Protein AF-A0A6P5RXN8-F1 (afdb_monomer_lite)

InterPro domains:
  IPR004320 Protein BPS1, chloroplastic [PF03087] (44-150)

Radius of gyration: 24.22 Å; chains: 1; bounding box: 64×30×87 Å

Sequence (156 aa):
MAFHTRSNSFPSRPHPIVQEVDEHLCRWRSSEATCTSSTSISHKLTGLQDLHNYVDRLLQLPLTQQGLAQEQNEKSTNELLDGSLRLLDVCSSTKDALLQTKECVQDLQSIMRRRRGGESEALTTEVRKYLTSRKMVKKAIHKDMVNLKVSSFSSP

Organism: Prunus avium (NCBI:txid42229)

Structure (mmCIF, N/CA/C/O backbone):
data_AF-A0A6P5RXN8-F1
#
_entry.id   AF-A0A6P5RXN8-F1
#
loop_
_atom_site.group_PDB
_atom_site.id
_atom_site.type_symbol
_atom_site.label_atom_id
_atom_site.label_alt_id
_atom_site.label_comp_id
_atom_site.label_asym_id
_atom_site.label_entity_id
_atom_site.label_seq_id
_atom_site.pdbx_PDB_ins_code
_atom_site.Cartn_x
_atom_site.Cartn_y
_atom_site.Cartn_z
_atom_site.occupancy
_atom_site.B_iso_or_equiv
_atom_site.auth_seq_id
_atom_site.auth_comp_id
_atom_site.auth_asym_id
_atom_site.auth_atom_id
_atom_site.pdbx_PDB_model_num
ATOM 1 N N . MET A 1 1 ? -45.090 -12.481 51.548 1.00 46.84 1 MET A N 1
ATOM 2 C CA . MET A 1 1 ? -44.062 -13.210 50.774 1.00 46.84 1 MET A CA 1
ATOM 3 C C . MET A 1 1 ? -43.774 -12.394 49.526 1.00 46.84 1 MET A C 1
ATOM 5 O O . MET A 1 1 ? -44.687 -12.191 48.739 1.00 46.84 1 MET A O 1
ATOM 9 N N . ALA A 1 2 ? -42.578 -11.815 49.417 1.00 53.47 2 ALA A N 1
ATOM 10 C CA . ALA A 1 2 ? -42.212 -10.954 48.295 1.00 53.47 2 ALA A CA 1
ATOM 11 C C . ALA A 1 2 ? -41.718 -11.821 47.129 1.00 53.47 2 ALA A C 1
ATOM 13 O O . ALA A 1 2 ? -40.745 -12.559 47.275 1.00 53.47 2 ALA A O 1
ATOM 14 N N . PHE A 1 3 ? -42.413 -11.768 45.994 1.00 50.91 3 PHE A N 1
ATOM 15 C CA . PHE A 1 3 ? -42.011 -12.480 44.785 1.00 50.91 3 PHE A CA 1
ATOM 16 C C . PHE A 1 3 ? -40.863 -11.723 44.117 1.00 50.91 3 PHE A C 1
ATOM 18 O O . PHE A 1 3 ? -41.038 -10.609 43.631 1.00 50.91 3 PHE A O 1
ATOM 25 N N . HIS A 1 4 ? -39.676 -12.327 44.114 1.00 57.19 4 HIS A N 1
ATOM 26 C CA . HIS A 1 4 ? -38.519 -11.801 43.402 1.00 57.19 4 HIS A CA 1
ATOM 27 C C . HIS A 1 4 ? -38.575 -12.298 41.954 1.00 57.19 4 HIS A C 1
ATOM 29 O O . HIS A 1 4 ? -38.151 -13.412 41.644 1.00 57.19 4 HIS A O 1
ATOM 35 N N . THR A 1 5 ? -39.121 -11.483 41.055 1.00 59.44 5 THR A N 1
ATOM 36 C CA . THR A 1 5 ? -39.083 -11.762 39.617 1.00 59.44 5 THR A CA 1
ATOM 37 C C . THR A 1 5 ? -37.644 -11.585 39.133 1.00 59.44 5 THR A C 1
ATOM 39 O O . THR A 1 5 ? -37.145 -10.464 39.043 1.00 59.44 5 THR A O 1
ATOM 42 N N . ARG A 1 6 ? -36.933 -12.689 38.877 1.00 62.69 6 ARG A N 1
ATOM 43 C CA . ARG A 1 6 ? -35.614 -12.661 38.231 1.00 62.69 6 ARG A CA 1
ATOM 44 C C . ARG A 1 6 ? -35.810 -12.508 36.725 1.00 62.69 6 ARG A C 1
ATOM 46 O O . ARG A 1 6 ? -36.408 -13.369 36.089 1.00 62.69 6 ARG A O 1
ATOM 53 N N . SER A 1 7 ? -35.332 -11.394 36.176 1.00 63.97 7 SER A N 1
ATOM 54 C CA . SER A 1 7 ? -35.339 -11.144 34.736 1.00 63.97 7 SER A CA 1
ATOM 55 C C . SER A 1 7 ? -34.273 -12.014 34.066 1.00 63.97 7 SER A C 1
ATOM 57 O O . SER A 1 7 ? -33.097 -11.918 34.409 1.00 63.97 7 SER A O 1
ATOM 59 N N . ASN A 1 8 ? -34.679 -12.875 33.134 1.00 53.56 8 ASN A N 1
ATOM 60 C CA . ASN A 1 8 ? -33.760 -13.642 32.295 1.00 53.56 8 ASN A CA 1
ATOM 61 C C . ASN A 1 8 ? -33.406 -12.792 31.069 1.00 53.56 8 ASN A C 1
ATOM 63 O O . ASN A 1 8 ? -34.133 -12.789 30.077 1.00 53.56 8 ASN A O 1
ATOM 67 N N . SER A 1 9 ? -32.304 -12.047 31.132 1.00 65.00 9 SER A N 1
ATOM 68 C CA . SER A 1 9 ? -31.738 -11.396 29.950 1.00 65.00 9 SER A CA 1
ATOM 69 C C . SER A 1 9 ? -31.135 -12.457 29.027 1.00 65.00 9 SER A C 1
ATOM 71 O O . SER A 1 9 ? -30.185 -13.141 29.408 1.00 65.00 9 SER A O 1
ATOM 73 N N . PHE A 1 10 ? -31.676 -12.591 27.817 1.00 58.19 10 PHE A N 1
ATOM 74 C CA . PHE A 1 10 ? -31.009 -13.323 26.740 1.00 58.19 10 PHE A CA 1
ATOM 75 C C . PHE A 1 10 ? -29.665 -12.653 26.403 1.00 58.19 10 PHE A C 1
ATOM 77 O O . PHE A 1 10 ? -29.563 -11.428 26.527 1.00 58.19 10 PHE A O 1
ATOM 84 N N . PRO A 1 11 ? -28.641 -13.415 25.972 1.00 60.03 11 PRO A N 1
ATOM 85 C CA . PRO A 1 11 ? -27.401 -12.820 25.489 1.00 60.03 11 PRO A CA 1
ATOM 86 C C . PRO A 1 11 ? -27.715 -11.822 24.370 1.00 60.03 11 PRO A C 1
ATOM 88 O O . PRO A 1 11 ? -28.513 -12.105 23.471 1.00 60.03 11 PRO A O 1
ATOM 91 N N . SER A 1 12 ? -27.120 -10.633 24.454 1.00 64.94 12 SER A N 1
ATOM 92 C CA . SER A 1 12 ? -27.276 -9.595 23.442 1.00 64.94 12 SER A CA 1
ATOM 93 C C . SER A 1 12 ? -26.777 -10.113 22.095 1.00 64.94 12 SER A C 1
ATOM 95 O O . SER A 1 12 ? -25.686 -10.673 21.982 1.00 64.94 12 SER A O 1
ATOM 97 N N . ARG A 1 13 ? -27.593 -9.941 21.051 1.00 66.94 13 ARG A N 1
ATOM 98 C CA . ARG A 1 13 ? -27.182 -10.273 19.686 1.00 66.94 13 ARG A CA 1
ATOM 99 C C . ARG A 1 13 ? -26.022 -9.342 19.299 1.00 66.94 13 ARG A C 1
ATOM 101 O O . ARG A 1 13 ? -26.165 -8.132 19.493 1.00 66.94 13 ARG A O 1
ATOM 108 N N . PRO A 1 14 ? -24.897 -9.860 18.776 1.00 68.69 14 PRO A N 1
ATOM 109 C CA . PRO A 1 14 ? -23.796 -9.013 18.338 1.00 68.69 14 PRO A CA 1
ATOM 110 C C . PRO A 1 14 ? -24.273 -8.044 17.252 1.00 68.69 14 PRO A C 1
ATOM 112 O O . PRO A 1 14 ? -25.161 -8.367 16.457 1.00 68.69 14 PRO A O 1
ATOM 115 N N . HIS A 1 15 ? -23.707 -6.837 17.250 1.00 73.00 15 HIS A N 1
ATOM 116 C CA . HIS A 1 15 ? -24.066 -5.809 16.278 1.00 73.00 15 HIS A CA 1
ATOM 117 C C . HIS A 1 15 ? -23.756 -6.311 14.852 1.00 73.00 15 HIS A C 1
ATOM 119 O O . HIS A 1 15 ? -22.671 -6.862 14.656 1.00 73.00 15 HIS A O 1
ATOM 125 N N . PRO A 1 16 ? -24.636 -6.096 13.851 1.00 80.75 16 PRO A N 1
ATOM 126 C CA . PRO A 1 16 ? -24.452 -6.607 12.484 1.00 80.75 16 PRO A CA 1
ATOM 127 C C . PRO A 1 16 ? -23.080 -6.289 11.874 1.00 80.75 16 PRO A C 1
ATOM 129 O O . PRO A 1 16 ? -22.480 -7.121 11.208 1.00 80.75 16 PRO A O 1
ATOM 132 N N . ILE A 1 17 ? -22.534 -5.115 12.197 1.00 82.81 17 ILE A N 1
ATOM 133 C CA . ILE A 1 17 ? -21.208 -4.684 11.737 1.00 82.81 17 ILE A CA 1
ATOM 134 C C . ILE A 1 17 ? -20.056 -5.598 12.186 1.00 82.81 17 ILE A C 1
ATOM 136 O O . ILE A 1 17 ? -19.058 -5.716 11.487 1.00 82.81 17 ILE A O 1
ATOM 140 N N . VAL A 1 18 ? -20.171 -6.244 13.351 1.00 82.75 18 VAL A N 1
ATOM 141 C CA . VAL A 1 18 ? -19.133 -7.148 13.869 1.00 82.75 18 VAL A CA 1
ATOM 142 C C . VAL A 1 18 ? -19.072 -8.398 12.996 1.00 82.75 18 VAL A C 1
ATOM 144 O O . VAL A 1 18 ? -17.988 -8.880 12.682 1.00 82.75 18 VAL A O 1
ATOM 147 N N . GLN A 1 19 ? -20.238 -8.874 12.555 1.00 84.12 19 GLN A N 1
ATOM 148 C CA . GLN A 1 19 ? -20.338 -9.982 11.615 1.00 84.12 19 GLN A CA 1
ATOM 149 C C . GLN A 1 19 ? -19.764 -9.596 10.242 1.00 84.12 19 GLN A C 1
ATOM 151 O O . GLN A 1 19 ? -19.002 -10.365 9.667 1.00 84.12 19 GLN A O 1
ATOM 156 N N . GLU A 1 20 ? -20.057 -8.391 9.743 1.00 84.44 20 GLU A N 1
ATOM 157 C CA . GLU A 1 20 ? -19.497 -7.899 8.473 1.00 84.44 20 GLU A CA 1
ATOM 158 C C . GLU A 1 20 ? -17.963 -7.807 8.507 1.00 84.44 20 GLU A C 1
ATOM 160 O O . GLU A 1 20 ? -17.297 -8.242 7.565 1.00 84.44 20 GLU A O 1
ATOM 165 N N . VAL A 1 21 ? -17.384 -7.288 9.598 1.00 84.88 21 VAL A N 1
ATOM 166 C CA . VAL A 1 21 ? -15.923 -7.223 9.776 1.00 84.88 21 VAL A CA 1
ATOM 167 C C . VAL A 1 21 ? -15.306 -8.622 9.720 1.00 84.88 21 VAL A C 1
ATOM 169 O O . VAL A 1 21 ? -14.323 -8.822 9.004 1.00 84.88 21 VAL A O 1
ATOM 172 N N . ASP A 1 22 ? -15.888 -9.593 10.427 1.00 84.38 22 ASP A N 1
ATOM 173 C CA . ASP A 1 22 ? -15.382 -10.969 10.470 1.00 84.38 22 ASP A CA 1
ATOM 174 C C . ASP A 1 22 ? -15.475 -11.670 9.103 1.00 84.38 22 ASP A C 1
ATOM 176 O O . ASP A 1 22 ? -14.508 -12.274 8.627 1.00 84.38 22 ASP A O 1
ATOM 180 N N . GLU A 1 23 ? -16.599 -11.509 8.400 1.00 86.31 23 GLU A N 1
ATOM 181 C CA . GLU A 1 23 ? -16.789 -12.039 7.047 1.00 86.31 23 GLU A CA 1
ATOM 182 C C . GLU A 1 23 ? -15.764 -11.464 6.056 1.00 86.31 23 GLU A C 1
ATOM 184 O O . GLU A 1 23 ? -15.188 -12.199 5.241 1.00 86.31 23 GLU A O 1
ATOM 189 N N . HIS A 1 24 ? -15.498 -10.157 6.125 1.00 82.94 24 HIS A N 1
ATOM 190 C CA . HIS A 1 24 ? -14.518 -9.494 5.267 1.00 82.94 24 HIS A CA 1
ATOM 191 C C . HIS A 1 24 ? -13.075 -9.879 5.612 1.00 82.94 24 HIS A C 1
ATOM 193 O O . HIS A 1 24 ? -12.265 -10.087 4.702 1.00 82.94 24 HIS A O 1
ATOM 199 N N . LEU A 1 25 ? -12.765 -10.057 6.896 1.00 83.56 25 LEU A N 1
ATOM 200 C CA . LEU A 1 25 ? -11.470 -10.546 7.360 1.00 83.56 25 LEU A CA 1
ATOM 201 C C . LEU A 1 25 ? -11.209 -11.980 6.875 1.00 83.56 25 LEU A C 1
ATOM 203 O O . LEU A 1 25 ? -10.134 -12.275 6.340 1.00 83.56 25 LEU A O 1
ATOM 207 N N . CYS A 1 26 ? -12.210 -12.857 6.982 1.00 82.19 26 CYS A N 1
ATOM 208 C CA . CYS A 1 26 ? -12.144 -14.227 6.479 1.00 82.19 26 CYS A CA 1
ATOM 209 C C . CYS A 1 26 ? -11.961 -14.259 4.958 1.00 82.19 26 CYS A C 1
ATOM 211 O O . CYS A 1 26 ? -11.060 -14.932 4.457 1.00 82.19 26 CYS A O 1
ATOM 213 N N . ARG A 1 27 ? -12.749 -13.474 4.211 1.00 82.38 27 ARG A N 1
ATOM 214 C CA . ARG A 1 27 ? -12.636 -13.366 2.748 1.00 82.38 27 ARG A CA 1
ATOM 215 C C . ARG A 1 27 ? -11.250 -12.895 2.313 1.00 82.38 27 ARG A C 1
ATOM 217 O O . ARG A 1 27 ? -10.671 -13.466 1.386 1.00 82.38 27 ARG A O 1
ATOM 224 N N . TRP A 1 28 ? -10.716 -11.869 2.976 1.00 80.06 28 TRP A N 1
ATOM 225 C CA . TRP A 1 28 ? -9.382 -11.346 2.691 1.00 80.06 28 TRP A CA 1
ATOM 226 C C . TRP A 1 28 ? -8.304 -12.412 2.930 1.00 80.06 28 TRP A C 1
ATOM 228 O O . TRP A 1 28 ? -7.454 -12.630 2.062 1.00 80.06 28 TRP A O 1
ATOM 238 N N . ARG A 1 29 ? -8.402 -13.151 4.044 1.00 77.38 29 ARG A N 1
ATOM 239 C CA . ARG A 1 29 ? -7.493 -14.257 4.379 1.00 77.38 29 ARG A CA 1
ATOM 240 C C . ARG A 1 29 ? -7.582 -15.412 3.375 1.00 77.38 29 ARG A C 1
ATOM 242 O O . ARG A 1 29 ? -6.556 -15.940 2.962 1.00 77.38 29 ARG A O 1
ATOM 249 N N . SER A 1 30 ? -8.777 -15.799 2.935 1.00 73.75 30 SER A N 1
ATOM 250 C CA . SER A 1 30 ? -8.958 -16.917 1.994 1.00 73.75 30 SER A CA 1
ATOM 251 C C . SER A 1 30 ? -8.442 -16.625 0.583 1.00 73.75 30 SER A C 1
ATOM 253 O O . SER A 1 30 ? -8.025 -17.543 -0.121 1.00 73.75 30 SER A O 1
ATOM 255 N N . SER A 1 31 ? -8.396 -15.356 0.169 1.00 67.31 31 SER A N 1
ATOM 256 C CA . SER A 1 31 ? -7.885 -14.944 -1.149 1.00 67.31 31 SER A CA 1
ATOM 257 C C . SER A 1 31 ? -6.355 -15.127 -1.297 1.00 67.31 31 SER A C 1
ATOM 259 O O . SER A 1 31 ? -5.768 -14.854 -2.347 1.00 67.31 31 SER A O 1
ATOM 261 N N . GLU A 1 32 ? -5.673 -15.588 -0.241 1.00 56.28 32 GLU A N 1
ATOM 262 C CA . GLU A 1 32 ? -4.217 -15.670 -0.118 1.00 56.28 32 GLU A CA 1
ATOM 263 C C . GLU A 1 32 ? -3.547 -16.693 -1.047 1.00 56.28 32 GLU A C 1
ATOM 265 O O . GLU A 1 32 ? -2.479 -16.385 -1.586 1.00 56.28 32 GLU A O 1
ATOM 270 N N . ALA A 1 33 ? -4.188 -17.844 -1.289 1.00 54.31 33 ALA A N 1
ATOM 271 C CA . ALA A 1 33 ? -3.592 -19.033 -1.917 1.00 54.31 33 ALA A CA 1
ATOM 272 C C . ALA A 1 33 ? -3.135 -18.857 -3.385 1.00 54.31 33 ALA A C 1
ATOM 274 O O . ALA A 1 33 ? -2.482 -19.734 -3.944 1.00 54.31 33 ALA A O 1
ATOM 275 N N . THR A 1 34 ? -3.430 -17.716 -4.015 1.00 52.59 34 THR A N 1
ATOM 276 C CA . THR A 1 34 ? -3.281 -17.508 -5.467 1.00 52.59 34 THR A CA 1
ATOM 277 C C . THR A 1 34 ? -2.631 -16.168 -5.834 1.00 52.59 34 THR A C 1
ATOM 279 O O . THR A 1 34 ? -3.002 -15.530 -6.815 1.00 52.59 34 THR A O 1
ATOM 282 N N . CYS A 1 35 ? -1.613 -15.719 -5.088 1.00 52.88 35 CYS A N 1
ATOM 283 C CA . CYS A 1 35 ? -0.904 -14.455 -5.372 1.00 52.88 35 CYS A CA 1
ATOM 284 C C . CYS A 1 35 ? 0.119 -14.555 -6.528 1.00 52.88 35 CYS A C 1
ATOM 286 O O . CYS A 1 35 ? 1.262 -14.105 -6.428 1.00 52.88 35 CYS A O 1
ATOM 288 N N . THR A 1 36 ? -0.255 -15.182 -7.642 1.00 59.88 36 THR A N 1
ATOM 289 C CA . THR A 1 36 ? 0.643 -15.398 -8.788 1.00 59.88 36 THR A CA 1
ATOM 290 C C . THR A 1 36 ? 0.399 -14.422 -9.938 1.00 59.88 36 THR A C 1
ATOM 292 O O . THR A 1 36 ? 1.242 -14.345 -10.833 1.00 59.88 36 THR A O 1
ATOM 295 N N . SER A 1 37 ? -0.659 -13.607 -9.909 1.00 66.00 37 SER A N 1
ATOM 296 C CA . SER A 1 37 ? -1.007 -12.655 -10.975 1.00 66.00 37 SER A CA 1
ATOM 297 C C . SER A 1 37 ? -1.132 -11.208 -10.477 1.00 66.00 37 SER A C 1
ATOM 299 O O . SER A 1 37 ? -1.359 -10.951 -9.297 1.00 66.00 37 SER A O 1
ATOM 301 N N . SER A 1 38 ? -1.001 -10.241 -11.392 1.00 62.84 38 SER A N 1
ATOM 302 C CA . SER A 1 38 ? -1.234 -8.818 -11.093 1.00 62.84 38 SER A CA 1
ATOM 303 C C . SER A 1 38 ? -2.692 -8.525 -10.724 1.00 62.84 38 SER A C 1
ATOM 305 O O . SER A 1 38 ? -2.936 -7.690 -9.861 1.00 62.84 38 SER A O 1
ATOM 307 N N . THR A 1 39 ? -3.654 -9.245 -11.313 1.00 69.62 39 THR A N 1
ATOM 308 C CA . THR A 1 39 ? -5.082 -9.123 -10.975 1.00 69.62 39 THR A CA 1
ATOM 309 C C . THR A 1 39 ? -5.368 -9.567 -9.540 1.00 69.62 39 THR A C 1
ATOM 311 O O . THR A 1 39 ? -6.126 -8.906 -8.837 1.00 69.62 39 THR A O 1
ATOM 314 N N . SER A 1 40 ? -4.697 -10.621 -9.059 1.00 76.19 40 SER A N 1
ATOM 315 C CA . SER A 1 40 ? -4.808 -11.074 -7.665 1.00 76.19 40 SER A CA 1
ATOM 316 C C . SER A 1 40 ? -4.320 -10.016 -6.667 1.00 76.19 40 SER A C 1
ATOM 318 O O . SER A 1 40 ? -4.949 -9.824 -5.629 1.00 76.19 40 SER A O 1
ATOM 320 N N . ILE A 1 41 ? -3.248 -9.283 -6.994 1.00 79.12 41 ILE A N 1
ATOM 321 C CA . ILE A 1 41 ? -2.719 -8.211 -6.136 1.00 79.12 41 ILE A CA 1
ATOM 322 C C . ILE A 1 41 ? -3.727 -7.066 -5.999 1.00 79.12 41 ILE A C 1
ATOM 324 O O . ILE A 1 41 ? -4.019 -6.653 -4.881 1.00 79.12 41 ILE A O 1
ATOM 328 N N . SER A 1 42 ? -4.297 -6.583 -7.108 1.00 82.06 42 SER A N 1
ATOM 329 C CA . SER A 1 42 ? -5.301 -5.511 -7.064 1.00 82.06 42 SER A CA 1
ATOM 330 C C . SER A 1 42 ? -6.521 -5.904 -6.231 1.00 82.06 42 SER A C 1
ATOM 332 O O . SER A 1 42 ? -6.904 -5.152 -5.343 1.00 82.06 42 SER A O 1
ATOM 334 N N . HIS A 1 43 ? -7.072 -7.106 -6.436 1.00 83.44 43 HIS A N 1
ATOM 335 C CA . HIS A 1 43 ? -8.206 -7.593 -5.641 1.00 83.44 43 HIS A CA 1
ATOM 336 C C . HIS A 1 43 ? -7.894 -7.685 -4.143 1.00 83.44 43 HIS A C 1
ATOM 338 O O . HIS A 1 43 ? -8.746 -7.374 -3.314 1.00 83.44 43 HIS A O 1
ATOM 344 N N . LYS A 1 44 ? -6.672 -8.083 -3.784 1.00 82.12 44 LYS A N 1
ATOM 345 C CA . LYS A 1 44 ? -6.231 -8.160 -2.388 1.00 82.12 44 LYS A CA 1
ATOM 346 C C . LYS A 1 44 ? -6.099 -6.790 -1.730 1.00 82.12 44 LYS A C 1
ATOM 348 O O . LYS A 1 44 ? -6.508 -6.640 -0.583 1.00 82.12 44 LYS A O 1
ATOM 353 N N . LEU A 1 45 ? -5.565 -5.806 -2.451 1.00 84.19 45 LEU A N 1
ATOM 354 C CA . LEU A 1 45 ? -5.488 -4.423 -1.974 1.00 84.19 45 LEU A CA 1
ATOM 355 C C . LEU A 1 45 ? -6.883 -3.805 -1.823 1.00 84.19 45 LEU A C 1
ATOM 357 O O . LEU A 1 45 ? -7.136 -3.122 -0.837 1.00 84.19 45 LEU A O 1
ATOM 361 N N . THR A 1 46 ? -7.810 -4.102 -2.737 1.00 86.44 46 THR A N 1
ATOM 362 C CA . THR A 1 46 ? -9.218 -3.704 -2.588 1.00 86.44 46 THR A CA 1
ATOM 363 C C . THR A 1 46 ? -9.857 -4.349 -1.359 1.00 86.44 46 THR A C 1
ATOM 365 O O . THR A 1 46 ? -10.453 -3.648 -0.555 1.00 86.44 46 THR A O 1
ATOM 368 N N . GLY A 1 47 ? -9.666 -5.655 -1.139 1.00 85.75 47 GLY A N 1
ATOM 369 C CA . GLY A 1 47 ? -10.201 -6.317 0.057 1.00 85.75 47 GLY A CA 1
ATOM 370 C C . GLY A 1 47 ? -9.641 -5.748 1.367 1.00 85.75 47 GLY A C 1
ATOM 371 O O . GLY A 1 47 ? -10.338 -5.716 2.376 1.00 85.75 47 GLY A O 1
ATOM 372 N N . LEU A 1 48 ? -8.399 -5.264 1.342 1.00 85.75 48 LEU A N 1
ATOM 373 C CA . LEU A 1 48 ? -7.760 -4.595 2.471 1.00 85.75 48 LEU A CA 1
ATOM 374 C C . LEU A 1 48 ? -8.374 -3.214 2.751 1.00 85.75 48 LEU A C 1
ATOM 376 O O . LEU A 1 48 ? -8.609 -2.862 3.905 1.00 85.75 48 LEU A O 1
ATOM 380 N N . GLN A 1 49 ? -8.670 -2.458 1.691 1.00 88.50 49 GLN A N 1
ATOM 381 C CA . GLN A 1 49 ? -9.401 -1.195 1.775 1.00 88.50 49 GLN A CA 1
ATOM 382 C C . GLN A 1 49 ? -10.816 -1.404 2.330 1.00 88.50 49 GLN A C 1
ATOM 384 O O . GLN A 1 49 ? -11.246 -0.649 3.200 1.00 88.50 49 GLN A O 1
ATOM 389 N N . ASP A 1 50 ? -11.524 -2.433 1.861 1.00 87.94 50 ASP A N 1
ATOM 390 C CA . ASP A 1 50 ? -12.856 -2.773 2.360 1.00 87.94 50 ASP A CA 1
ATOM 391 C C . ASP A 1 50 ? -12.804 -3.079 3.859 1.00 87.94 50 ASP A C 1
ATOM 393 O O . ASP A 1 50 ? -13.537 -2.465 4.632 1.00 87.94 50 ASP A O 1
ATOM 397 N N . LEU A 1 51 ? -11.892 -3.962 4.285 1.00 86.50 51 LEU A N 1
ATOM 398 C CA . LEU A 1 51 ? -11.699 -4.303 5.696 1.00 86.50 51 LEU A CA 1
ATOM 399 C C . LEU A 1 51 ? -11.433 -3.056 6.550 1.00 86.50 51 LEU A C 1
ATOM 401 O O . LEU A 1 51 ? -12.065 -2.887 7.590 1.00 86.50 51 LEU A O 1
ATOM 405 N N . HIS A 1 52 ? -10.552 -2.164 6.090 1.00 87.44 52 HIS A N 1
ATOM 406 C CA . HIS A 1 52 ? -10.285 -0.897 6.767 1.00 87.44 52 HIS A CA 1
ATOM 407 C C . HIS A 1 52 ? -11.559 -0.053 6.931 1.00 87.44 52 HIS A C 1
ATOM 409 O O . HIS A 1 5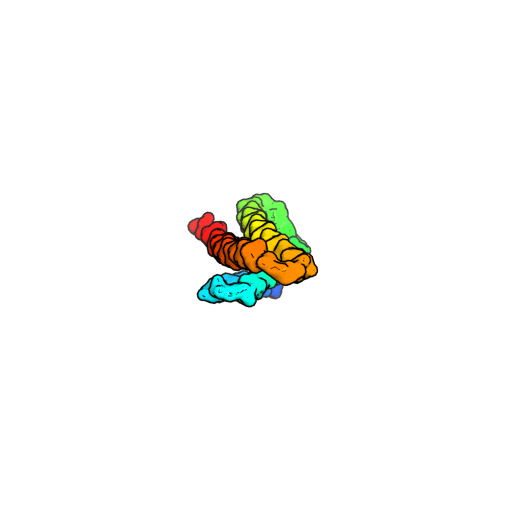2 ? -11.816 0.460 8.015 1.00 87.44 52 HIS A O 1
ATOM 415 N N . ASN A 1 53 ? -12.392 0.058 5.892 1.00 89.50 53 ASN A N 1
ATOM 416 C CA . ASN A 1 53 ? -13.645 0.818 5.956 1.00 89.50 53 ASN A CA 1
ATOM 417 C C . ASN A 1 53 ? -14.654 0.217 6.951 1.00 89.50 53 ASN A C 1
ATOM 419 O O . ASN A 1 53 ? -15.354 0.964 7.635 1.00 89.50 53 ASN A O 1
ATOM 423 N N . TYR A 1 54 ? -14.751 -1.113 7.047 1.00 87.19 54 TYR A N 1
ATOM 424 C CA . TYR A 1 54 ? -15.627 -1.760 8.032 1.00 87.19 54 TYR A CA 1
ATOM 425 C C . TYR A 1 54 ? -15.118 -1.575 9.462 1.00 87.19 54 TYR A C 1
ATOM 427 O O . TYR A 1 54 ? -15.913 -1.290 10.358 1.00 87.19 54 TYR A O 1
ATOM 435 N N . VAL A 1 55 ? -13.803 -1.689 9.670 1.00 87.88 55 VAL A N 1
ATOM 436 C CA . VAL A 1 55 ? -13.177 -1.433 10.973 1.00 87.88 55 VAL A CA 1
ATOM 437 C C . VAL A 1 55 ? -13.386 0.022 11.390 1.00 87.88 55 VAL A C 1
ATOM 439 O O . VAL A 1 55 ? -13.834 0.258 12.505 1.00 87.88 55 VAL A O 1
ATOM 442 N N . ASP A 1 56 ? -13.166 0.992 10.501 1.00 90.44 56 ASP A N 1
ATOM 443 C CA . ASP A 1 56 ? -13.420 2.414 10.776 1.00 90.44 56 ASP A CA 1
ATOM 444 C C . ASP A 1 56 ? -14.872 2.661 11.223 1.00 90.44 56 ASP A C 1
ATOM 446 O O . ASP A 1 56 ? -15.123 3.262 12.268 1.00 90.44 56 ASP A O 1
ATOM 450 N N . ARG A 1 57 ? -15.851 2.092 10.511 1.00 91.12 57 ARG A N 1
ATOM 451 C CA . ARG A 1 57 ? -17.265 2.179 10.908 1.00 91.12 57 ARG A CA 1
ATOM 452 C C . ARG A 1 57 ? -17.548 1.520 12.263 1.00 91.12 57 ARG A C 1
ATOM 454 O O . ARG A 1 57 ? -18.344 2.052 13.034 1.00 91.12 57 ARG A O 1
ATOM 461 N N . LEU A 1 58 ? -16.916 0.383 12.568 1.00 89.31 58 LEU A N 1
ATOM 462 C CA . LEU A 1 58 ? -17.027 -0.275 13.876 1.00 89.31 58 LEU A CA 1
ATOM 463 C C . LEU A 1 58 ? -16.464 0.617 14.993 1.00 89.31 58 LEU A C 1
ATOM 465 O O . LEU A 1 58 ? -17.079 0.710 16.056 1.00 89.31 58 LEU A O 1
ATOM 469 N N . LEU A 1 59 ? -15.339 1.293 14.750 1.00 89.25 59 LEU A N 1
ATOM 470 C CA . LEU A 1 59 ? -14.692 2.207 15.700 1.00 89.25 59 LEU A CA 1
ATOM 471 C C . LEU A 1 59 ? -15.473 3.508 15.915 1.00 89.25 59 LEU A C 1
ATOM 473 O O . LEU A 1 59 ? -15.351 4.134 16.966 1.00 89.25 59 LEU A O 1
ATOM 477 N N . GLN A 1 60 ? -16.305 3.910 14.957 1.00 90.94 60 GLN A N 1
ATOM 478 C CA . GLN A 1 60 ? -17.193 5.067 15.095 1.00 90.94 60 GLN A CA 1
ATOM 479 C C . GLN A 1 60 ? -18.433 4.786 15.962 1.00 90.94 60 GLN A C 1
ATOM 481 O O . GLN A 1 60 ? -19.129 5.726 16.347 1.00 90.94 60 GLN A O 1
ATOM 486 N N . LEU A 1 61 ? -18.728 3.524 16.303 1.00 91.19 61 LEU A N 1
ATOM 487 C CA . LEU A 1 61 ? -19.867 3.207 17.165 1.00 91.19 61 LEU A CA 1
ATOM 488 C C . LEU A 1 61 ? -19.617 3.651 18.619 1.00 91.19 61 LEU A C 1
ATOM 490 O O . LEU A 1 61 ? -18.589 3.285 19.195 1.00 91.19 61 LEU A O 1
ATOM 494 N N . PRO A 1 62 ? -20.585 4.327 19.275 1.00 88.06 62 PRO A N 1
ATOM 495 C CA . PRO A 1 62 ? -20.429 4.804 20.653 1.00 88.06 62 PRO A CA 1
ATOM 496 C C . PRO A 1 62 ? -20.082 3.699 21.655 1.00 88.06 62 PRO A C 1
ATOM 498 O O . PRO A 1 62 ? -19.258 3.901 22.540 1.00 88.06 62 PRO A O 1
ATOM 501 N N . LEU A 1 63 ? -20.676 2.512 21.490 1.00 86.38 63 LEU A N 1
ATOM 502 C CA . LEU A 1 63 ? -20.403 1.356 22.350 1.00 86.38 63 LEU A CA 1
ATOM 503 C C . LEU A 1 63 ? -18.960 0.862 22.202 1.00 86.38 63 LEU A C 1
ATOM 505 O O . LEU A 1 63 ? -18.327 0.517 23.197 1.00 86.38 63 LEU A O 1
ATOM 509 N N . THR A 1 64 ? -18.430 0.862 20.976 1.00 87.69 64 THR A N 1
ATOM 510 C CA . THR A 1 64 ? -17.035 0.497 20.714 1.00 87.69 64 THR A CA 1
ATOM 511 C C . THR A 1 64 ? -16.098 1.523 21.339 1.00 87.69 64 THR A C 1
ATOM 513 O O . THR A 1 64 ? -15.163 1.142 22.032 1.00 87.69 64 THR A O 1
ATOM 516 N N . GLN A 1 65 ? -16.377 2.819 21.177 1.00 88.81 65 GLN A N 1
ATOM 517 C CA . GLN A 1 65 ? -15.562 3.890 21.763 1.00 88.81 65 GLN A CA 1
ATOM 518 C C . GLN A 1 65 ? -15.569 3.855 23.291 1.00 88.81 65 GLN A C 1
ATOM 520 O O . GLN A 1 65 ? -14.520 3.992 23.913 1.00 88.81 65 GLN A O 1
ATOM 525 N N . GLN A 1 66 ? -16.733 3.617 23.898 1.00 88.19 66 GLN A N 1
ATOM 526 C CA . GLN A 1 66 ? -16.858 3.478 25.346 1.00 88.19 66 GLN A CA 1
ATOM 527 C C . GLN A 1 66 ? -16.095 2.254 25.866 1.00 88.19 66 GLN A C 1
ATOM 529 O O . GLN A 1 66 ? -15.447 2.341 26.906 1.00 88.19 66 GLN A O 1
ATOM 534 N N . GLY A 1 67 ? -16.136 1.135 25.134 1.00 86.25 67 GLY A N 1
ATOM 535 C CA . GLY A 1 67 ? -15.324 -0.040 25.437 1.00 86.25 67 GLY A CA 1
ATOM 536 C C . GLY A 1 67 ? -13.828 0.261 25.337 1.00 86.25 67 GLY A C 1
ATOM 537 O O . GLY A 1 67 ? -13.089 0.003 26.279 1.00 86.25 67 GLY A O 1
ATOM 538 N N . LEU A 1 68 ? -13.376 0.867 24.239 1.00 86.00 68 LEU A N 1
ATOM 539 C CA . LEU A 1 68 ? -11.958 1.174 24.011 1.00 86.00 68 LEU A CA 1
ATOM 540 C C . LEU A 1 68 ? -11.385 2.204 24.996 1.00 86.00 68 LEU A C 1
ATOM 542 O O . LEU A 1 68 ? -10.203 2.133 25.318 1.00 86.00 68 LEU A O 1
ATOM 546 N N . ALA A 1 69 ? -12.207 3.141 25.479 1.00 85.44 69 ALA A N 1
ATOM 547 C CA . ALA A 1 69 ? -11.811 4.150 26.464 1.00 85.44 69 ALA A CA 1
ATOM 548 C C . ALA A 1 69 ? -11.703 3.601 27.898 1.00 85.44 69 ALA A C 1
ATOM 550 O O . ALA A 1 69 ? -11.212 4.294 28.788 1.00 85.44 69 ALA A O 1
ATOM 551 N N . GLN A 1 70 ? -12.179 2.380 28.148 1.00 87.62 70 GLN A N 1
ATOM 552 C CA . GLN A 1 70 ? -12.078 1.755 29.459 1.00 87.62 70 GLN A CA 1
ATOM 553 C C . GLN A 1 70 ? -10.628 1.314 29.712 1.00 87.62 70 GLN A C 1
ATOM 555 O O . GLN A 1 70 ? -10.085 0.539 28.929 1.00 87.62 70 GLN A O 1
ATOM 560 N N . GLU A 1 71 ? -10.012 1.748 30.819 1.00 74.25 71 GLU A N 1
ATOM 561 C CA . GLU A 1 71 ? -8.593 1.464 31.132 1.00 74.25 71 GLU A CA 1
ATOM 562 C C . GLU A 1 71 ? -8.242 -0.033 31.089 1.00 74.25 71 GLU A C 1
ATOM 564 O O . GLU A 1 71 ? -7.158 -0.416 30.659 1.00 74.25 71 GLU A O 1
ATOM 569 N N . GLN A 1 72 ? -9.188 -0.909 31.440 1.00 81.12 72 GLN A N 1
ATOM 570 C CA . GLN A 1 72 ? -9.001 -2.363 31.372 1.00 81.12 72 GLN A CA 1
ATOM 571 C C . GLN A 1 72 ? -8.767 -2.910 29.947 1.00 81.12 72 GLN A C 1
ATOM 573 O O . GLN A 1 72 ? -8.341 -4.054 29.800 1.00 81.12 72 GLN A O 1
ATOM 578 N N . ASN A 1 73 ? -9.030 -2.112 28.908 1.00 83.12 73 ASN A N 1
ATOM 579 C CA . ASN A 1 73 ? -8.890 -2.484 27.500 1.00 83.12 73 ASN A CA 1
ATOM 580 C C . ASN A 1 73 ? -7.645 -1.869 26.834 1.00 83.12 73 ASN A C 1
ATOM 582 O O . ASN A 1 73 ? -7.476 -2.017 25.623 1.00 83.12 73 ASN A O 1
ATOM 586 N N . GLU A 1 74 ? -6.739 -1.236 27.593 1.00 87.88 74 GLU A N 1
ATOM 587 C CA . GLU A 1 74 ? -5.511 -0.623 27.058 1.00 87.88 74 GLU A CA 1
ATOM 588 C C . GLU A 1 74 ? -4.698 -1.609 26.202 1.00 87.88 74 GLU A C 1
ATOM 590 O O . GLU A 1 74 ? -4.294 -1.286 25.085 1.00 87.88 74 GLU A O 1
ATOM 595 N N . LYS A 1 75 ? -4.531 -2.852 26.676 1.00 87.62 75 LYS A N 1
ATOM 596 C CA . LYS A 1 75 ? -3.809 -3.898 25.938 1.00 87.62 75 LYS A CA 1
ATOM 597 C C . LYS A 1 75 ? -4.446 -4.182 24.573 1.00 87.62 75 LYS A C 1
ATOM 599 O O . LYS A 1 75 ? -3.748 -4.167 23.565 1.00 87.62 75 LYS A O 1
ATOM 604 N N . SER A 1 76 ? -5.762 -4.395 24.531 1.00 83.31 76 SER A N 1
ATOM 605 C CA . SER A 1 76 ? -6.480 -4.656 23.277 1.00 83.31 76 SER A CA 1
ATOM 606 C C . SER A 1 76 ? -6.469 -3.453 22.333 1.00 83.31 76 SER A C 1
ATOM 608 O O . SER A 1 76 ? -6.353 -3.623 21.121 1.00 83.31 76 SER A O 1
ATOM 610 N N . THR A 1 77 ? -6.535 -2.234 22.875 1.00 87.50 77 THR A N 1
ATOM 611 C CA . THR A 1 77 ? -6.438 -0.998 22.090 1.00 87.50 77 THR A CA 1
ATOM 612 C C . THR A 1 77 ? -5.045 -0.854 21.470 1.00 87.50 77 THR A C 1
ATOM 614 O O . THR A 1 77 ? -4.932 -0.525 20.290 1.00 87.50 77 THR A O 1
ATOM 617 N N . ASN A 1 78 ? -3.987 -1.175 22.220 1.00 89.12 78 ASN A N 1
ATOM 618 C CA . ASN A 1 78 ? -2.612 -1.174 21.721 1.00 89.12 78 ASN A CA 1
ATOM 619 C C . ASN A 1 78 ? -2.380 -2.253 20.650 1.00 89.12 78 ASN A C 1
ATOM 621 O O . ASN A 1 78 ? -1.748 -1.972 19.636 1.00 89.12 78 ASN A O 1
ATOM 625 N N . GLU A 1 79 ? -2.924 -3.460 20.825 1.00 87.75 79 GLU A N 1
ATOM 626 C CA . GLU A 1 79 ? -2.853 -4.532 19.818 1.00 87.75 79 GLU A CA 1
ATOM 627 C C . GLU A 1 79 ? -3.572 -4.147 18.514 1.00 87.75 79 GLU A C 1
ATOM 629 O O . GLU A 1 79 ? -3.048 -4.367 17.417 1.00 87.75 79 GLU A O 1
ATOM 634 N N . LEU A 1 80 ? -4.752 -3.525 18.620 1.00 85.81 80 LEU A N 1
ATOM 635 C CA . LEU A 1 80 ? -5.490 -2.988 17.477 1.00 85.81 80 LEU A CA 1
ATOM 636 C C . LEU A 1 80 ? -4.690 -1.893 16.754 1.00 85.81 80 LEU A C 1
ATOM 638 O O . LEU A 1 80 ? -4.629 -1.879 15.518 1.00 85.81 80 LEU A O 1
ATOM 642 N N . LEU A 1 81 ? -4.071 -0.984 17.510 1.00 88.44 81 LEU A N 1
ATOM 643 C CA . LEU A 1 81 ? -3.247 0.090 16.962 1.00 88.44 81 LEU A CA 1
ATOM 644 C C . LEU A 1 81 ? -2.000 -0.463 16.257 1.00 88.44 81 LEU A C 1
ATOM 646 O O . LEU A 1 81 ? -1.728 -0.066 15.127 1.00 88.44 81 LEU A O 1
ATOM 650 N N . ASP A 1 82 ? -1.292 -1.419 16.863 1.00 89.56 82 ASP A N 1
ATOM 651 C CA . ASP A 1 82 ? -0.143 -2.103 16.254 1.00 89.56 82 ASP A CA 1
ATOM 652 C C . ASP A 1 82 ? -0.545 -2.841 14.965 1.00 89.56 82 ASP A C 1
ATOM 654 O O . ASP A 1 82 ? 0.126 -2.756 13.935 1.00 89.56 82 ASP A O 1
ATOM 658 N N . GLY A 1 83 ? -1.700 -3.516 14.965 1.00 85.62 83 GLY A N 1
ATOM 659 C CA . GLY A 1 83 ? -2.300 -4.078 13.751 1.00 85.62 83 GLY A CA 1
ATOM 660 C C . GLY A 1 83 ? -2.519 -3.033 12.653 1.00 85.62 83 GLY A C 1
ATOM 661 O O . GLY A 1 83 ? -2.150 -3.262 11.500 1.00 85.62 83 GLY A O 1
ATOM 662 N N . SER A 1 84 ? -3.067 -1.875 13.020 1.00 87.44 84 SER A N 1
ATOM 663 C CA . SER A 1 84 ? -3.368 -0.774 12.097 1.00 87.44 84 SER A CA 1
ATOM 664 C C . SER A 1 84 ? -2.104 -0.098 11.548 1.00 87.44 84 SER A C 1
ATOM 666 O O . SER A 1 84 ? -2.051 0.237 10.365 1.00 87.44 84 SER A O 1
ATOM 668 N N . LEU A 1 85 ? -1.061 0.052 12.368 1.00 90.50 85 LEU A N 1
ATOM 669 C CA . LEU A 1 85 ? 0.241 0.584 11.951 1.00 90.50 85 LEU A CA 1
ATOM 670 C C . LEU A 1 85 ? 0.937 -0.349 10.958 1.00 90.50 85 LEU A C 1
ATOM 672 O O . LEU A 1 85 ? 1.330 0.087 9.880 1.00 90.50 85 LEU A O 1
ATOM 676 N N . ARG A 1 86 ? 0.990 -1.652 11.252 1.00 87.44 86 ARG A N 1
ATOM 677 C CA . ARG A 1 86 ? 1.558 -2.646 10.325 1.00 87.44 86 ARG A CA 1
ATOM 678 C C . ARG A 1 86 ? 0.822 -2.660 8.989 1.00 87.44 86 ARG A C 1
ATOM 680 O O . ARG A 1 86 ? 1.439 -2.773 7.932 1.00 87.44 86 ARG A O 1
ATOM 687 N N . LEU A 1 87 ? -0.502 -2.518 9.022 1.00 86.12 87 LEU A N 1
ATOM 688 C CA . LEU A 1 87 ? -1.313 -2.378 7.819 1.00 86.12 87 LEU A CA 1
ATOM 689 C C . LEU A 1 87 ? -0.917 -1.133 7.002 1.00 86.12 87 LEU A C 1
ATOM 691 O O . LEU A 1 87 ? -0.753 -1.216 5.781 1.00 86.12 87 LEU A O 1
ATOM 695 N N . LEU A 1 88 ? -0.743 0.009 7.668 1.00 90.00 88 LEU A N 1
ATOM 696 C CA . LEU A 1 88 ? -0.297 1.253 7.043 1.00 90.00 88 LEU A CA 1
ATOM 697 C C . LEU A 1 88 ? 1.100 1.116 6.417 1.00 90.00 88 LEU A C 1
ATOM 699 O O . LEU A 1 88 ? 1.304 1.587 5.294 1.00 90.00 88 LEU A O 1
ATOM 703 N N . ASP A 1 89 ? 2.032 0.433 7.083 1.00 89.56 89 ASP A N 1
ATOM 704 C CA . ASP A 1 89 ? 3.389 0.187 6.577 1.00 89.56 89 ASP A CA 1
ATOM 705 C C . ASP A 1 89 ? 3.379 -0.645 5.286 1.00 89.56 89 ASP A C 1
ATOM 707 O O . ASP A 1 89 ? 4.064 -0.312 4.312 1.00 89.56 89 ASP A O 1
ATOM 711 N N . VAL A 1 90 ? 2.550 -1.696 5.237 1.00 86.31 90 VAL A N 1
ATOM 712 C CA . VAL A 1 90 ? 2.364 -2.537 4.041 1.00 86.31 90 VAL A CA 1
ATOM 713 C C . VAL A 1 90 ? 1.773 -1.725 2.889 1.00 86.31 90 VAL A C 1
ATOM 715 O O . VAL A 1 90 ? 2.251 -1.811 1.752 1.00 86.31 90 VAL A O 1
ATOM 718 N N . CYS A 1 91 ? 0.749 -0.913 3.162 1.00 87.88 91 CYS A N 1
ATOM 719 C CA . CYS A 1 91 ? 0.136 -0.035 2.166 1.00 87.88 91 CYS A CA 1
ATOM 720 C C . CYS A 1 91 ? 1.13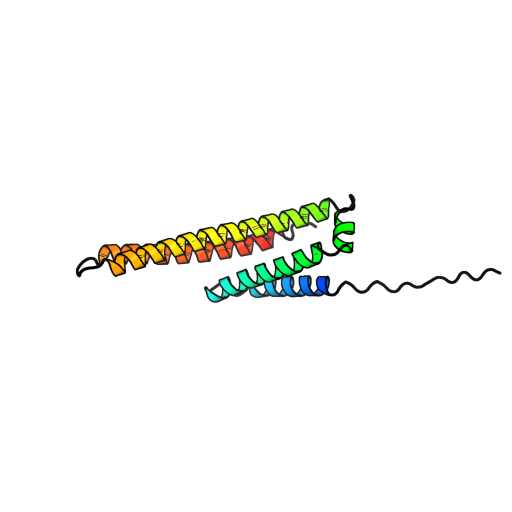1 1.002 1.628 1.00 87.88 91 CYS A C 1
ATOM 722 O O . CYS A 1 91 ? 1.188 1.224 0.416 1.00 87.88 91 CYS A O 1
ATOM 724 N N . SER A 1 92 ? 1.939 1.598 2.506 1.00 91.62 92 SER A N 1
ATOM 725 C CA . SER A 1 92 ? 2.956 2.592 2.144 1.00 91.62 92 SER A CA 1
ATOM 726 C C . SER A 1 92 ? 4.047 1.973 1.272 1.00 91.62 92 SER A C 1
ATOM 728 O O . SER A 1 92 ? 4.279 2.436 0.156 1.00 91.62 92 SER A O 1
ATOM 730 N N . SER A 1 93 ? 4.608 0.840 1.697 1.00 89.19 93 SER A N 1
ATOM 731 C CA . SER A 1 93 ? 5.622 0.098 0.933 1.00 89.19 93 SER A CA 1
ATOM 732 C C . SER A 1 93 ? 5.096 -0.352 -0.436 1.00 89.19 93 SER A C 1
ATOM 734 O O . SER A 1 93 ? 5.777 -0.231 -1.458 1.00 89.19 93 SER A O 1
ATOM 736 N N . THR A 1 94 ? 3.842 -0.813 -0.485 1.00 88.31 94 THR A N 1
ATOM 737 C CA . THR A 1 94 ? 3.168 -1.184 -1.737 1.00 88.31 94 THR A CA 1
ATOM 738 C C . THR A 1 94 ? 3.010 0.016 -2.670 1.00 88.31 94 THR A C 1
ATOM 740 O O . THR A 1 94 ? 3.282 -0.094 -3.869 1.00 88.31 94 THR A O 1
ATOM 743 N N . LYS A 1 95 ? 2.581 1.168 -2.141 1.00 91.38 95 LYS A N 1
ATOM 744 C CA . LYS A 1 95 ? 2.434 2.412 -2.904 1.00 91.38 95 LYS A CA 1
ATOM 745 C C . LYS A 1 95 ? 3.773 2.853 -3.494 1.00 91.38 95 LYS A C 1
ATOM 747 O O . LYS A 1 95 ? 3.823 3.138 -4.689 1.00 91.38 95 LYS A O 1
ATOM 752 N N . ASP A 1 96 ? 4.840 2.850 -2.704 1.00 91.81 96 ASP A N 1
ATOM 753 C CA . ASP A 1 96 ? 6.172 3.265 -3.150 1.00 91.81 96 ASP A CA 1
ATOM 754 C C . ASP A 1 96 ? 6.714 2.344 -4.250 1.00 91.81 96 ASP A C 1
ATOM 756 O O . ASP A 1 96 ? 7.201 2.810 -5.283 1.00 91.81 96 ASP A O 1
ATOM 760 N N . ALA A 1 97 ? 6.534 1.029 -4.105 1.00 88.88 97 ALA A N 1
ATOM 761 C CA . ALA A 1 97 ? 6.896 0.063 -5.139 1.00 88.88 97 ALA A CA 1
ATOM 762 C C . ALA A 1 97 ? 6.122 0.310 -6.453 1.00 88.88 97 ALA A C 1
ATOM 764 O O . ALA A 1 97 ? 6.697 0.314 -7.548 1.00 88.88 97 ALA A O 1
ATOM 765 N N . LEU A 1 98 ? 4.812 0.567 -6.368 1.00 89.44 98 LEU A N 1
ATOM 766 C CA . LEU A 1 98 ? 3.993 0.898 -7.538 1.00 89.44 98 LEU A CA 1
ATOM 767 C C . LEU A 1 98 ? 4.422 2.219 -8.195 1.00 89.44 98 LEU A C 1
ATOM 769 O O . LEU A 1 98 ? 4.428 2.301 -9.427 1.00 89.44 98 LEU A O 1
ATOM 773 N N . LEU A 1 99 ? 4.828 3.222 -7.410 1.00 92.81 99 LEU A N 1
ATOM 774 C CA . LEU A 1 99 ? 5.380 4.478 -7.925 1.00 92.81 99 LEU A CA 1
ATOM 775 C C . LEU A 1 99 ? 6.682 4.248 -8.705 1.00 92.81 99 LEU A C 1
ATOM 777 O O . LEU A 1 99 ? 6.787 4.734 -9.829 1.00 92.81 99 LEU A O 1
ATOM 781 N N . GLN A 1 100 ? 7.598 3.407 -8.216 1.00 92.06 100 GLN A N 1
ATOM 782 C CA . GLN A 1 100 ? 8.803 3.036 -8.978 1.00 92.06 100 GLN A CA 1
ATOM 783 C C . GLN A 1 100 ? 8.468 2.360 -10.317 1.00 92.06 100 GLN A C 1
ATOM 785 O O . GLN A 1 100 ? 9.121 2.591 -11.337 1.00 92.06 100 GLN A O 1
ATOM 790 N N . THR A 1 101 ? 7.435 1.509 -10.349 1.00 91.44 101 THR A N 1
ATOM 791 C CA . THR A 1 101 ? 6.978 0.898 -11.611 1.00 91.44 101 THR A CA 1
ATOM 792 C C . THR A 1 101 ? 6.408 1.952 -12.559 1.00 91.44 101 THR A C 1
ATOM 794 O O . THR A 1 101 ? 6.662 1.892 -13.763 1.00 91.44 101 THR A O 1
ATOM 797 N N . LYS A 1 102 ? 5.653 2.924 -12.033 1.00 94.50 102 LYS A N 1
ATOM 798 C CA . LYS A 1 102 ? 5.094 4.038 -12.807 1.00 94.50 102 LYS A CA 1
ATOM 799 C C . LYS A 1 102 ? 6.197 4.893 -13.437 1.00 94.50 102 LYS A C 1
ATOM 801 O O . LYS A 1 102 ? 6.079 5.215 -14.615 1.00 94.50 102 LYS A O 1
ATOM 806 N N . GLU A 1 103 ? 7.261 5.201 -12.702 1.00 95.25 103 GLU A N 1
ATOM 807 C CA . GLU A 1 103 ? 8.433 5.918 -13.229 1.00 95.25 103 GLU A CA 1
ATOM 808 C C . GLU A 1 103 ? 9.088 5.147 -14.383 1.00 95.25 103 GLU A C 1
ATOM 810 O O . GLU A 1 103 ? 9.251 5.696 -15.469 1.00 95.25 103 GLU A O 1
ATOM 815 N N . CYS A 1 104 ? 9.323 3.836 -14.225 1.00 94.19 104 CYS A N 1
ATOM 816 C CA . CYS A 1 104 ? 9.862 2.999 -15.308 1.00 94.19 104 CYS A CA 1
ATOM 817 C C . CYS A 1 104 ? 8.971 3.015 -16.568 1.00 94.19 104 CYS A C 1
ATOM 819 O O . CYS A 1 104 ? 9.463 2.961 -17.695 1.00 94.19 104 CYS A O 1
ATOM 821 N N . VAL A 1 105 ? 7.643 3.072 -16.403 1.00 95.38 105 VAL A N 1
ATOM 822 C CA . VAL A 1 105 ? 6.703 3.194 -17.531 1.00 95.38 105 VAL A CA 1
ATOM 823 C C . VAL A 1 105 ? 6.815 4.566 -18.203 1.00 95.38 105 VAL A C 1
ATOM 825 O O . VAL A 1 105 ? 6.745 4.646 -19.429 1.00 95.38 105 VAL A O 1
ATOM 828 N N . GLN A 1 106 ? 6.992 5.639 -17.434 1.00 95.56 106 GLN A N 1
ATOM 829 C CA . GLN A 1 106 ? 7.172 6.989 -17.974 1.00 95.56 106 GLN A CA 1
ATOM 830 C C . GLN A 1 106 ? 8.498 7.131 -18.732 1.00 95.56 106 GLN A C 1
ATOM 832 O O . GLN A 1 106 ? 8.515 7.727 -19.814 1.00 95.56 106 GLN A O 1
ATOM 837 N N . ASP A 1 107 ? 9.575 6.528 -18.228 1.00 93.25 107 ASP A N 1
ATOM 838 C CA . ASP A 1 107 ? 10.874 6.468 -18.906 1.00 93.25 107 ASP A CA 1
ATOM 839 C C . ASP A 1 107 ? 10.755 5.721 -20.243 1.00 93.25 107 ASP A C 1
ATOM 841 O O . ASP A 1 107 ? 11.145 6.241 -21.294 1.00 93.25 107 ASP A O 1
ATOM 845 N N . LEU A 1 108 ? 10.103 4.550 -20.234 1.00 92.31 108 LEU A N 1
ATOM 846 C CA . LEU A 1 108 ? 9.796 3.781 -21.444 1.00 92.31 108 LEU A CA 1
ATOM 847 C C . LEU A 1 108 ? 9.033 4.608 -22.480 1.00 92.31 108 LEU A C 1
ATOM 849 O O . LEU A 1 108 ? 9.430 4.676 -23.645 1.00 92.31 108 LEU A O 1
ATOM 853 N N . GLN A 1 109 ? 7.940 5.248 -22.062 1.00 92.31 109 GLN A N 1
ATOM 854 C CA . GLN A 1 109 ? 7.125 6.087 -22.940 1.00 92.31 109 GLN A CA 1
ATOM 855 C C . GLN A 1 109 ? 7.929 7.263 -23.504 1.00 92.31 109 GLN A C 1
ATOM 857 O O . GLN A 1 109 ? 7.767 7.613 -24.674 1.00 92.31 109 GLN A O 1
ATOM 862 N N . SER A 1 110 ? 8.808 7.857 -22.698 1.00 92.19 110 SER A N 1
ATOM 863 C CA . SER A 1 110 ? 9.654 8.977 -23.109 1.00 92.19 110 SER A CA 1
ATOM 864 C C . SER A 1 110 ? 10.657 8.568 -24.186 1.00 92.19 110 SER A C 1
ATOM 866 O O . SER A 1 110 ? 10.770 9.261 -25.198 1.00 92.19 110 SER A O 1
ATOM 868 N N . ILE A 1 111 ? 11.323 7.419 -24.027 1.00 89.75 111 ILE A N 1
ATOM 869 C CA . ILE A 1 111 ? 12.239 6.874 -25.043 1.00 89.75 111 ILE A CA 1
ATOM 870 C C . ILE A 1 111 ? 11.471 6.541 -26.323 1.00 89.75 111 ILE A C 1
ATOM 872 O O . ILE A 1 111 ? 11.879 6.952 -27.407 1.00 89.75 111 ILE A O 1
ATOM 876 N N . MET A 1 112 ? 10.322 5.864 -26.215 1.00 87.81 112 MET A N 1
ATOM 877 C CA . MET A 1 112 ? 9.495 5.522 -27.378 1.00 87.81 112 MET A CA 1
ATOM 878 C C . MET A 1 112 ? 9.049 6.757 -28.170 1.00 87.81 112 MET A C 1
ATOM 880 O O . MET A 1 112 ? 9.038 6.712 -29.396 1.00 87.81 112 MET A O 1
ATOM 884 N N . ARG A 1 113 ? 8.711 7.860 -27.487 1.00 89.56 113 ARG A N 1
ATOM 885 C CA . ARG A 1 113 ? 8.313 9.127 -28.127 1.00 89.56 113 ARG A CA 1
ATOM 886 C C . ARG A 1 113 ? 9.471 9.848 -28.816 1.00 89.56 113 ARG A C 1
ATOM 888 O O . ARG A 1 113 ? 9.248 10.486 -29.837 1.00 89.56 113 ARG A O 1
ATOM 895 N N . ARG A 1 114 ? 10.681 9.791 -28.251 1.00 87.56 114 ARG A N 1
ATOM 896 C CA . ARG A 1 114 ? 11.867 10.489 -28.786 1.00 87.56 114 ARG A CA 1
ATOM 897 C C . ARG A 1 114 ? 12.576 9.718 -29.899 1.00 87.56 114 ARG A C 1
ATOM 899 O O . ARG A 1 114 ? 13.322 10.321 -30.663 1.00 87.56 114 ARG A O 1
ATOM 906 N N . ARG A 1 115 ? 12.346 8.407 -30.000 1.00 78.94 115 ARG A N 1
ATOM 907 C CA . ARG A 1 115 ? 13.054 7.511 -30.919 1.00 78.94 115 ARG A CA 1
ATOM 908 C C . ARG A 1 115 ? 12.888 7.937 -32.387 1.00 78.94 115 ARG A C 1
ATOM 910 O O . ARG A 1 115 ? 11.853 7.689 -33.002 1.00 78.94 115 ARG A O 1
ATOM 917 N N . ARG A 1 116 ? 13.949 8.496 -32.979 1.00 66.44 116 ARG A N 1
ATOM 918 C CA . ARG A 1 116 ? 14.167 8.580 -34.436 1.00 66.44 116 ARG A CA 1
ATOM 919 C C . ARG A 1 116 ? 15.086 7.409 -34.811 1.00 66.44 116 ARG A C 1
ATOM 921 O O . ARG A 1 116 ? 16.010 7.117 -34.064 1.00 66.44 116 ARG A O 1
ATOM 928 N N . GLY A 1 117 ? 14.763 6.665 -35.871 1.00 65.75 117 GLY A N 1
ATOM 929 C CA . GLY A 1 117 ? 15.301 5.318 -36.144 1.00 65.75 117 GLY A CA 1
ATOM 930 C C . GLY A 1 117 ? 16.794 5.109 -35.827 1.00 65.75 117 GLY A C 1
ATOM 931 O O . GLY A 1 117 ? 17.636 5.842 -36.331 1.00 65.75 117 GLY A O 1
ATOM 932 N N . GLY A 1 118 ? 17.101 4.092 -35.006 1.00 64.56 118 GLY A N 1
ATOM 933 C CA . GLY A 1 118 ? 18.472 3.659 -34.677 1.00 64.56 118 GLY A CA 1
ATOM 934 C C . GLY A 1 118 ? 18.698 3.266 -33.209 1.00 64.56 118 GLY A C 1
ATOM 935 O O . GLY A 1 118 ? 19.444 2.335 -32.922 1.00 64.56 118 GLY A O 1
ATOM 936 N N . GLU A 1 119 ? 17.994 3.889 -32.261 1.00 67.31 119 GLU A N 1
ATOM 937 C CA . GLU A 1 119 ? 18.240 3.704 -30.817 1.00 67.31 119 GLU A CA 1
ATOM 938 C C . GLU A 1 119 ? 17.538 2.451 -30.253 1.00 67.31 119 GLU A C 1
ATOM 940 O O . GLU A 1 119 ? 16.503 2.527 -29.589 1.00 67.31 119 GLU A O 1
ATOM 945 N N . SER A 1 120 ? 18.029 1.254 -30.588 1.00 77.81 120 SER A N 1
ATOM 946 C CA . SER A 1 120 ? 17.485 -0.010 -30.054 1.00 77.81 120 SER A CA 1
ATOM 947 C C . SER A 1 120 ? 17.989 -0.337 -28.649 1.00 77.81 120 SER A C 1
ATOM 949 O O . SER A 1 120 ? 17.244 -0.889 -27.844 1.00 77.81 120 SER A O 1
ATOM 951 N N . GLU A 1 121 ? 19.220 0.041 -28.322 1.00 86.19 121 GLU A N 1
ATOM 952 C CA . GLU A 1 121 ? 19.870 -0.367 -27.075 1.00 86.19 121 GLU A CA 1
ATOM 953 C C . GLU A 1 121 ? 19.287 0.327 -25.831 1.00 86.19 121 GLU A C 1
ATOM 955 O O . GLU A 1 121 ? 18.935 -0.345 -24.857 1.00 86.19 121 GLU A O 1
ATOM 960 N N . ALA A 1 122 ? 19.070 1.647 -25.887 1.00 86.19 122 ALA A N 1
ATOM 961 C CA . ALA A 1 122 ? 18.444 2.411 -24.802 1.00 86.19 122 ALA A CA 1
ATOM 962 C C . ALA A 1 122 ? 17.030 1.893 -24.478 1.00 86.19 122 ALA A C 1
ATOM 964 O O . ALA A 1 122 ? 16.694 1.662 -23.316 1.00 86.19 122 ALA A O 1
ATOM 965 N N . LEU A 1 123 ? 16.234 1.602 -25.514 1.00 89.06 123 LEU A N 1
ATOM 966 C CA . LEU A 1 123 ? 14.907 1.011 -25.352 1.00 89.06 123 LEU A CA 1
ATOM 967 C C . LEU A 1 123 ? 14.980 -0.379 -24.707 1.00 89.06 123 LEU A C 1
ATOM 969 O O . LEU A 1 123 ? 14.223 -0.663 -23.781 1.00 89.06 123 LEU A O 1
ATOM 973 N N . THR A 1 124 ? 15.895 -1.248 -25.153 1.00 90.69 124 THR A N 1
ATOM 974 C CA . THR A 1 124 ? 16.043 -2.586 -24.550 1.00 90.69 124 THR A CA 1
ATOM 975 C C . THR A 1 124 ? 16.458 -2.524 -23.080 1.00 90.69 124 THR A C 1
ATOM 977 O O . THR A 1 124 ? 15.991 -3.335 -22.276 1.00 90.69 124 THR A O 1
ATOM 980 N N . THR A 1 125 ? 17.289 -1.549 -22.711 1.00 91.25 125 THR A N 1
ATOM 981 C CA . THR A 1 125 ? 17.721 -1.329 -21.327 1.00 91.25 125 THR A CA 1
ATOM 982 C C . THR A 1 125 ? 16.559 -0.876 -20.449 1.00 91.25 125 THR A C 1
ATOM 984 O O . THR A 1 125 ? 16.329 -1.471 -19.395 1.00 91.25 125 THR A O 1
ATOM 987 N N . GLU A 1 126 ? 15.756 0.083 -20.909 1.00 92.94 126 GLU A N 1
ATOM 988 C CA . GLU A 1 126 ? 14.605 0.570 -20.143 1.00 92.94 126 GLU A CA 1
ATOM 989 C C . GLU A 1 126 ? 13.493 -0.490 -20.034 1.00 92.94 126 GLU A C 1
ATOM 991 O O . GLU A 1 126 ? 12.887 -0.668 -18.975 1.00 92.94 126 GLU A O 1
ATOM 996 N N . VAL A 1 127 ? 13.293 -1.309 -21.078 1.00 93.56 127 VAL A N 1
ATOM 997 C CA . VAL A 1 127 ? 12.386 -2.473 -21.020 1.00 93.56 127 VAL A CA 1
ATOM 998 C C . VAL A 1 127 ? 12.853 -3.460 -19.952 1.00 93.56 127 VAL A C 1
ATOM 1000 O O . VAL A 1 127 ? 12.041 -3.960 -19.167 1.00 93.56 127 VAL A O 1
ATOM 1003 N N . ARG A 1 128 ? 14.161 -3.725 -19.868 1.00 94.62 128 ARG A N 1
ATOM 1004 C CA . ARG A 1 128 ? 14.738 -4.605 -18.843 1.00 94.62 128 ARG A CA 1
ATOM 1005 C C . ARG A 1 128 ? 14.551 -4.035 -17.434 1.00 94.62 128 ARG A C 1
ATOM 1007 O O . ARG A 1 128 ? 14.211 -4.799 -16.524 1.00 94.62 128 ARG A O 1
ATOM 1014 N N . LYS A 1 129 ? 14.721 -2.720 -17.256 1.00 94.00 129 LYS A N 1
ATOM 1015 C CA . LYS A 1 129 ? 14.485 -2.016 -15.984 1.00 94.00 129 LYS A CA 1
ATOM 1016 C C . LYS A 1 129 ? 13.022 -2.130 -15.554 1.00 94.00 129 LYS A C 1
ATOM 1018 O O . LYS A 1 129 ? 12.760 -2.606 -14.450 1.00 94.00 129 LYS A O 1
ATOM 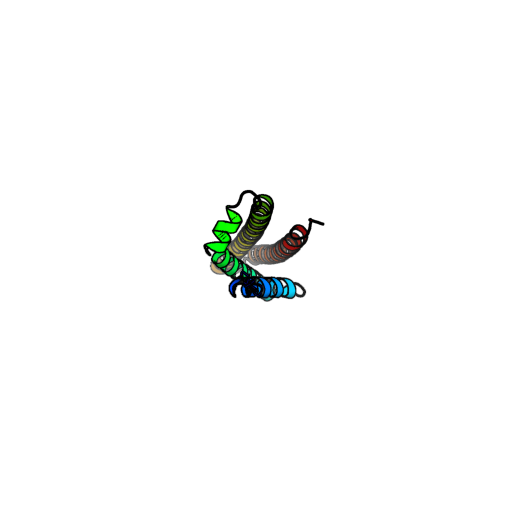1023 N N . TYR A 1 130 ? 12.073 -1.852 -16.447 1.00 94.31 130 TYR A N 1
ATOM 1024 C CA . TYR A 1 130 ? 10.641 -2.030 -16.186 1.00 94.31 130 TYR A CA 1
ATOM 1025 C C . TYR A 1 130 ? 10.273 -3.475 -15.808 1.00 94.31 130 TYR A C 1
ATOM 1027 O O . TYR A 1 130 ? 9.576 -3.702 -14.817 1.00 94.31 130 TYR A O 1
ATOM 1035 N N . LEU A 1 131 ? 10.755 -4.474 -16.558 1.00 94.31 131 LEU A N 1
ATOM 1036 C CA . LEU A 1 131 ? 10.476 -5.885 -16.263 1.00 94.31 131 LEU A CA 1
ATOM 1037 C C . LEU A 1 131 ? 11.044 -6.313 -14.904 1.00 94.31 131 LEU A C 1
ATOM 1039 O O . LEU A 1 131 ? 10.402 -7.086 -14.187 1.00 94.31 131 LEU A O 1
ATOM 1043 N N . THR A 1 132 ? 12.232 -5.820 -14.554 1.00 93.62 132 THR A N 1
ATOM 1044 C CA . THR A 1 132 ? 12.860 -6.063 -13.250 1.00 93.62 132 THR A CA 1
ATOM 1045 C C . THR A 1 132 ? 12.061 -5.405 -12.135 1.00 93.62 132 THR A C 1
ATOM 1047 O O . THR A 1 132 ? 11.679 -6.099 -11.194 1.00 93.62 132 THR A O 1
ATOM 1050 N N . SER A 1 133 ? 11.720 -4.121 -12.282 1.00 92.56 133 SER A N 1
ATOM 1051 C CA . SER A 1 133 ? 10.884 -3.373 -11.337 1.00 92.56 133 SER A CA 1
ATOM 1052 C C . SER A 1 133 ? 9.571 -4.111 -11.072 1.00 92.56 133 SER A C 1
ATOM 1054 O O . SER A 1 133 ? 9.300 -4.508 -9.940 1.00 92.56 133 SER A O 1
ATOM 1056 N N . ARG A 1 134 ? 8.835 -4.491 -12.125 1.00 90.50 134 ARG A N 1
ATOM 1057 C CA . ARG A 1 134 ? 7.573 -5.238 -12.000 1.00 90.50 134 ARG A CA 1
ATOM 1058 C C . ARG A 1 134 ? 7.724 -6.563 -11.242 1.00 90.50 134 ARG A C 1
ATOM 1060 O O . ARG A 1 134 ? 6.837 -6.941 -10.475 1.00 90.50 134 ARG A O 1
ATOM 1067 N N . LYS A 1 135 ? 8.831 -7.288 -11.447 1.00 90.56 135 LYS A N 1
ATOM 1068 C CA . LYS A 1 135 ? 9.133 -8.522 -10.698 1.00 90.56 135 LYS A CA 1
ATOM 1069 C C . LYS A 1 135 ? 9.437 -8.234 -9.228 1.00 90.56 135 LYS A C 1
ATOM 1071 O O . LYS A 1 135 ? 8.976 -8.993 -8.378 1.00 90.56 135 LYS A O 1
ATOM 1076 N N . MET A 1 136 ? 10.197 -7.179 -8.933 1.00 89.69 136 MET A N 1
ATOM 1077 C CA . MET A 1 136 ? 10.525 -6.788 -7.560 1.00 89.69 136 MET A CA 1
ATOM 1078 C C . MET A 1 136 ? 9.282 -6.348 -6.795 1.00 89.69 136 MET A C 1
ATOM 1080 O O . MET A 1 136 ? 9.034 -6.886 -5.722 1.00 89.69 136 MET A O 1
ATOM 1084 N N . VAL A 1 137 ? 8.450 -5.486 -7.383 1.00 89.69 137 VAL A N 1
ATOM 1085 C CA . VAL A 1 137 ? 7.179 -5.042 -6.789 1.00 89.69 137 VAL A CA 1
ATOM 1086 C C . VAL A 1 137 ? 6.286 -6.226 -6.443 1.00 89.69 137 VAL A C 1
ATOM 1088 O O . VAL A 1 137 ? 5.822 -6.347 -5.315 1.00 89.69 137 VAL A O 1
ATOM 1091 N N . LYS A 1 138 ? 6.101 -7.161 -7.382 1.00 87.06 138 LYS A N 1
ATOM 1092 C CA . LYS A 1 138 ? 5.303 -8.368 -7.136 1.00 87.06 138 LYS A CA 1
ATOM 1093 C C . LYS A 1 138 ? 5.834 -9.181 -5.950 1.00 87.06 138 LYS A C 1
ATOM 1095 O O . LYS A 1 138 ? 5.043 -9.675 -5.151 1.00 87.06 138 LYS A O 1
ATOM 1100 N N . LYS A 1 139 ? 7.158 -9.341 -5.848 1.00 86.94 139 LYS A N 1
ATOM 1101 C CA . LYS A 1 139 ? 7.798 -10.063 -4.738 1.00 86.94 139 LYS A CA 1
ATOM 1102 C C . LYS A 1 139 ? 7.655 -9.318 -3.411 1.00 86.94 139 LYS A C 1
ATOM 1104 O O . LYS A 1 139 ? 7.351 -9.966 -2.416 1.00 86.94 139 LYS A O 1
ATOM 1109 N N . ALA A 1 140 ? 7.860 -8.003 -3.409 1.00 87.12 140 ALA A N 1
ATOM 1110 C CA . ALA A 1 140 ? 7.753 -7.157 -2.224 1.00 87.12 140 ALA A CA 1
ATOM 1111 C C . ALA A 1 140 ? 6.329 -7.189 -1.660 1.00 87.12 140 ALA A C 1
ATOM 1113 O O . ALA A 1 140 ? 6.142 -7.644 -0.541 1.00 87.12 140 ALA A O 1
ATOM 1114 N N . ILE A 1 141 ? 5.321 -6.891 -2.489 1.00 85.19 141 ILE A N 1
ATOM 1115 C CA . ILE A 1 141 ? 3.912 -6.926 -2.073 1.00 85.19 141 ILE A CA 1
ATOM 1116 C C . ILE A 1 141 ? 3.541 -8.309 -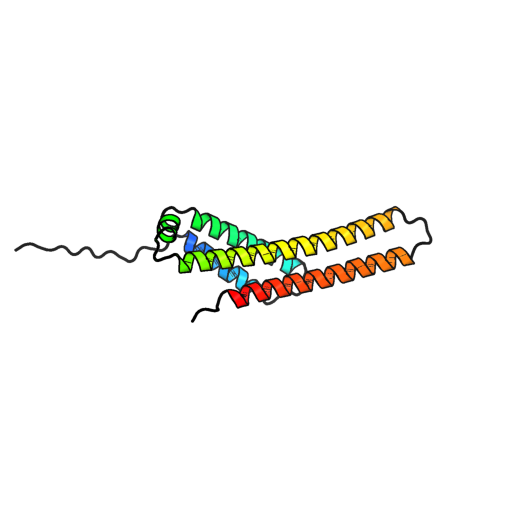1.533 1.00 85.19 141 ILE A C 1
ATOM 1118 O O . ILE A 1 141 ? 2.897 -8.423 -0.498 1.00 85.19 141 ILE A O 1
ATOM 1122 N N . HIS A 1 142 ? 3.961 -9.385 -2.205 1.00 83.94 142 HIS A N 1
ATOM 1123 C CA . HIS A 1 142 ? 3.678 -10.731 -1.716 1.00 83.94 142 HIS A CA 1
ATOM 1124 C C . HIS A 1 142 ? 4.319 -11.005 -0.348 1.00 83.94 142 HIS A C 1
ATO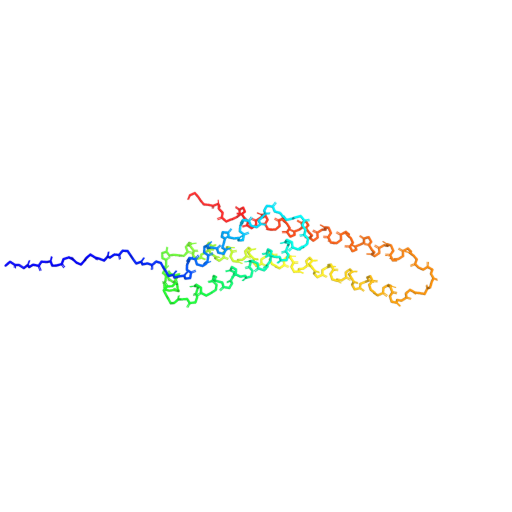M 1126 O O . HIS A 1 142 ? 3.652 -11.544 0.530 1.00 83.94 142 HIS A O 1
ATOM 1132 N N . LYS A 1 143 ? 5.585 -10.617 -0.160 1.00 85.00 143 LYS A N 1
ATOM 1133 C CA . LYS A 1 143 ? 6.297 -10.753 1.115 1.00 85.00 143 LYS A CA 1
ATOM 1134 C C . LYS A 1 143 ? 5.599 -9.961 2.223 1.00 85.00 143 LYS A C 1
ATOM 1136 O O . LYS A 1 143 ? 5.358 -10.511 3.292 1.00 85.00 143 LYS A O 1
ATOM 1141 N N . ASP A 1 144 ? 5.239 -8.714 1.954 1.00 84.38 144 ASP A N 1
ATOM 1142 C CA . ASP A 1 144 ? 4.609 -7.822 2.929 1.00 84.38 144 ASP A CA 1
ATOM 1143 C C . ASP A 1 144 ? 3.222 -8.337 3.337 1.00 84.38 144 ASP A C 1
ATOM 1145 O O . ASP A 1 144 ? 2.888 -8.373 4.521 1.00 84.38 144 ASP A O 1
ATOM 1149 N N . MET A 1 145 ? 2.456 -8.863 2.377 1.00 79.44 145 MET A N 1
ATOM 1150 C CA . MET A 1 145 ? 1.182 -9.533 2.645 1.00 79.44 145 MET A CA 1
ATOM 1151 C C . MET A 1 145 ? 1.323 -10.792 3.510 1.00 79.44 145 MET A C 1
ATOM 1153 O O . MET A 1 145 ? 0.460 -11.055 4.344 1.00 79.44 145 MET A O 1
ATOM 1157 N N . VAL A 1 146 ? 2.386 -11.579 3.317 1.00 79.94 146 VAL A N 1
ATOM 1158 C CA . VAL A 1 146 ? 2.667 -12.755 4.158 1.00 79.94 146 VAL A CA 1
ATOM 1159 C C . VAL A 1 146 ? 3.075 -12.322 5.568 1.00 79.94 146 VAL A C 1
ATOM 1161 O O . VAL A 1 146 ? 2.605 -12.899 6.547 1.00 79.94 146 VAL A O 1
ATOM 1164 N N . ASN A 1 147 ? 3.894 -11.278 5.694 1.00 78.56 147 ASN A N 1
ATOM 1165 C CA . ASN A 1 147 ? 4.347 -10.767 6.990 1.00 78.56 147 ASN A CA 1
ATOM 1166 C C . ASN A 1 147 ? 3.192 -10.221 7.841 1.00 78.56 147 ASN A C 1
ATOM 1168 O O . ASN A 1 147 ? 3.151 -10.491 9.041 1.00 78.56 147 ASN A O 1
ATOM 1172 N N . LEU A 1 148 ? 2.224 -9.538 7.218 1.00 78.00 148 LEU A N 1
ATOM 1173 C CA . LEU A 1 148 ? 1.025 -9.022 7.891 1.00 78.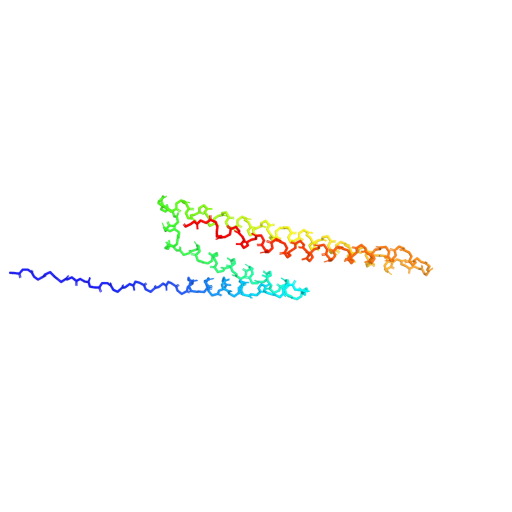00 148 LEU A CA 1
ATOM 1174 C C . LEU A 1 148 ? 0.206 -10.131 8.582 1.00 78.00 148 LEU A C 1
ATOM 1176 O O . LEU A 1 148 ? -0.467 -9.887 9.579 1.00 78.00 148 LEU A O 1
ATOM 1180 N N . LYS A 1 149 ? 0.279 -11.370 8.079 1.00 68.00 149 LYS A N 1
ATOM 1181 C CA . LYS A 1 149 ? -0.398 -12.533 8.666 1.00 68.00 149 LYS A CA 1
ATOM 1182 C C . LYS A 1 149 ? 0.330 -13.069 9.897 1.00 68.00 149 LYS A C 1
ATOM 1184 O O . LYS A 1 149 ? -0.318 -13.365 10.899 1.00 68.00 149 LYS A O 1
ATOM 1189 N N . VAL A 1 150 ? 1.657 -13.188 9.830 1.00 59.41 150 VAL A N 1
ATOM 1190 C CA . VAL A 1 150 ? 2.485 -13.800 10.890 1.00 59.41 150 VAL A CA 1
ATOM 1191 C C . VAL A 1 150 ? 2.396 -13.012 12.197 1.00 59.41 150 VAL A C 1
ATOM 1193 O O . VAL A 1 150 ? 2.405 -13.597 13.274 1.00 59.41 150 VAL A O 1
ATOM 1196 N N . SER A 1 151 ? 2.243 -11.694 12.112 1.00 53.56 151 SER A N 1
ATOM 1197 C CA . SER A 1 151 ? 2.229 -10.808 13.274 1.00 53.56 151 SER A CA 1
ATOM 1198 C C . SER A 1 151 ? 0.845 -10.650 13.931 1.00 53.56 151 SER A C 1
ATOM 1200 O O . SER A 1 151 ? 0.735 -10.031 14.988 1.00 53.56 151 SER A O 1
ATOM 1202 N N . SER A 1 152 ? -0.211 -11.212 13.326 1.00 53.62 152 SER A N 1
ATOM 1203 C CA . SER A 1 152 ? -1.588 -11.162 13.846 1.00 53.62 152 SER A CA 1
ATOM 1204 C C . SER A 1 152 ? -1.939 -12.287 14.837 1.00 53.62 152 SER A C 1
ATOM 1206 O O . SER A 1 152 ? -3.027 -12.258 15.400 1.00 53.62 152 SER A O 1
ATOM 1208 N N . PHE A 1 153 ? -1.030 -13.249 15.085 1.00 49.03 153 PHE A N 1
ATOM 1209 C CA . PHE A 1 153 ? -1.256 -14.393 15.993 1.00 49.03 153 PHE A CA 1
ATOM 1210 C C . PHE A 1 153 ? -0.026 -14.801 16.821 1.00 49.03 153 PHE A C 1
ATOM 1212 O O . PHE A 1 153 ? 0.239 -15.984 17.023 1.00 49.03 153 PHE A O 1
ATOM 1219 N N . SER A 1 154 ? 0.714 -13.830 17.349 1.00 36.69 154 SER A N 1
ATOM 1220 C CA . SER A 1 154 ? 1.653 -14.064 18.455 1.00 36.69 154 SER A CA 1
ATOM 1221 C C . SER A 1 154 ? 1.044 -13.556 19.765 1.00 36.69 154 SER A C 1
ATOM 1223 O O . SER A 1 154 ? 1.488 -12.571 20.346 1.00 36.69 154 SER A O 1
ATOM 1225 N N . SER A 1 155 ? -0.006 -14.223 20.236 1.00 29.45 155 SER A N 1
ATOM 1226 C CA . SER A 1 155 ? -0.324 -14.286 21.665 1.00 29.45 155 SER A CA 1
ATOM 1227 C C . SER A 1 155 ? -0.979 -15.639 21.972 1.00 29.45 155 SER A C 1
ATOM 1229 O O . SER A 1 155 ? -1.833 -16.059 21.189 1.00 29.45 155 SER A O 1
ATOM 1231 N N . PRO A 1 156 ? -0.514 -16.350 23.019 1.00 35.34 156 PRO A N 1
ATOM 1232 C CA . PRO A 1 156 ? -1.071 -17.629 23.461 1.00 35.34 156 PRO A CA 1
ATOM 1233 C C . PRO A 1 156 ? -2.473 -17.495 24.062 1.00 35.34 156 PRO A C 1
ATOM 1235 O O . PRO A 1 156 ? -2.798 -16.400 24.579 1.00 35.34 156 PRO A O 1
#

Secondary structure (DSSP, 8-state):
--------PPPPPPPHHHHHHHHHHHHHHHGGGGTTSHHHHHHHHHHHHHHHHHHHHHHTSHHHHHHHTSGGGHHHHHHHHHHHHHHHHHHHHHHHHHHHHHHHHHHHHHHHHH--TT-HHHHHHHHHHHHHHHHHHHHHHHHHHHHHHHTT----

pLDDT: mean 80.54, std 13.72, range [29.45, 95.56]

Foldseek 3Di:
DDDDDDDDDDPDDPDVLVVVLVVLVVVLVVLLPDLPDPVSLVVSVVSLVVSVVSVVVVCPDPVNVVVCPPPVCVVVVVLVVVLVVLSVVLVVQLVVLVVQLVVLVVLLVVCVVPDDPDPPPSNVVSVVSNVVSVVVSSVSSSVSVVVSVVSNPPDD